Protein AF-A0A072TD35-F1 (afdb_monomer_lite)

Secondary structure (DSSP, 8-state):
--HHHHHHHHHHHHHHHHHHHHHHHHHHHHHHHHHHHHHHHTS-TT-HHHHHHHHHHHHHHHHHHHHHHHHHHHHHHHHHHT---

Foldseek 3Di:
DDPVLVVLVVLLVVLQVLLVVLQVLLVVLQVQLVVLQVVLVPDDPVPVVSNVVSNVSSVVSNVSSVVSNVSSVVSNVSSVVSDDD

pLDDT: mean 90.8, std 7.45, range [56.22, 97.56]

Structure (mmCIF, N/CA/C/O backbone):
data_AF-A0A072TD35-F1
#
_entry.id   AF-A0A072TD35-F1
#
loop_
_atom_site.group_PDB
_atom_site.id
_atom_site.type_symbol
_atom_site.label_atom_id
_atom_site.label_alt_id
_atom_site.label_comp_id
_atom_site.label_asym_id
_atom_site.label_entity_id
_atom_site.label_seq_id
_atom_site.pdbx_PDB_ins_code
_atom_site.Cartn_x
_atom_site.Cartn_y
_atom_site.Cartn_z
_atom_site.occupancy
_atom_site.B_iso_or_equiv
_atom_site.auth_seq_id
_atom_site.auth_comp_id
_atom_site.auth_asym_id
_atom_site.auth_atom_id
_atom_site.pdbx_PDB_model_num
ATOM 1 N N . MET A 1 1 ? -25.891 9.593 24.696 1.00 59.88 1 MET A N 1
ATOM 2 C CA . MET A 1 1 ? -24.571 9.104 24.249 1.00 59.88 1 MET A CA 1
ATOM 3 C C . MET A 1 1 ? -23.606 9.296 25.396 1.00 59.88 1 MET A C 1
ATOM 5 O O . MET A 1 1 ? -23.489 10.417 25.881 1.00 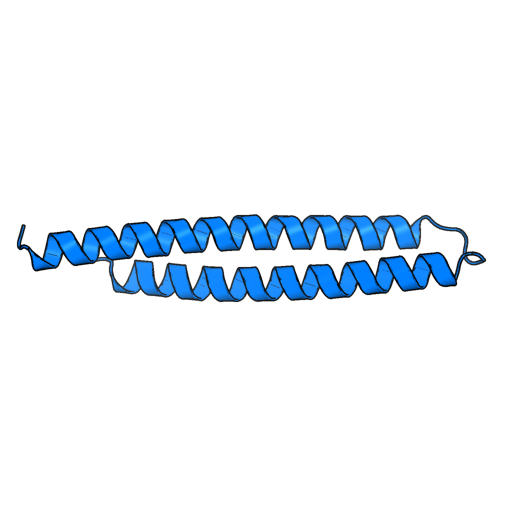59.88 1 MET A O 1
ATOM 9 N N . SER A 1 2 ? -23.002 8.214 25.873 1.00 81.25 2 SER A N 1
ATOM 10 C CA . SER A 1 2 ? -21.957 8.266 26.891 1.00 81.25 2 SER A CA 1
ATOM 11 C C . SER A 1 2 ? -20.716 8.979 26.341 1.00 81.25 2 SER A C 1
ATOM 13 O O . SER A 1 2 ? -20.479 9.004 25.130 1.00 81.25 2 SER A O 1
ATOM 15 N N . GLN A 1 3 ? -19.890 9.538 27.229 1.00 77.69 3 GLN A N 1
ATOM 16 C CA . GLN A 1 3 ? -18.575 10.076 26.865 1.00 77.69 3 GLN A CA 1
ATOM 17 C C . GLN A 1 3 ? -17.697 8.995 26.197 1.00 77.69 3 GLN A C 1
ATOM 19 O O . GLN A 1 3 ? -16.920 9.302 25.293 1.00 77.69 3 GLN A O 1
ATOM 24 N N . ALA A 1 4 ? -17.884 7.725 26.580 1.00 78.81 4 ALA A N 1
ATOM 25 C CA . ALA A 1 4 ? -17.220 6.573 25.971 1.00 78.81 4 ALA A CA 1
ATOM 26 C C . ALA A 1 4 ? -17.640 6.355 24.502 1.00 78.81 4 ALA A C 1
ATOM 28 O O . ALA A 1 4 ? -16.779 6.170 23.641 1.00 78.81 4 ALA A O 1
ATOM 29 N N . ASP A 1 5 ? -18.935 6.467 24.192 1.00 80.12 5 ASP A N 1
ATOM 30 C CA . ASP A 1 5 ? -19.476 6.287 22.832 1.00 80.12 5 ASP A CA 1
ATOM 31 C C . ASP A 1 5 ? -18.976 7.391 21.884 1.00 80.12 5 ASP A C 1
ATOM 33 O O . ASP A 1 5 ? -18.644 7.158 20.720 1.00 80.12 5 ASP A O 1
ATOM 37 N N . MET A 1 6 ? -18.875 8.626 22.392 1.00 80.62 6 MET A N 1
ATOM 38 C CA . MET A 1 6 ? -18.302 9.747 21.640 1.00 80.62 6 MET A CA 1
ATOM 39 C C . MET A 1 6 ? -16.836 9.503 21.270 1.00 80.62 6 MET A C 1
ATOM 41 O O . MET A 1 6 ? -16.424 9.813 20.148 1.00 80.62 6 MET A O 1
ATOM 45 N N . TYR A 1 7 ? -16.054 8.944 22.196 1.00 84.38 7 TYR A N 1
ATOM 46 C CA . TYR A 1 7 ? -14.641 8.653 21.979 1.00 84.38 7 TYR A CA 1
ATOM 47 C C . TYR A 1 7 ? -14.442 7.534 20.948 1.00 84.38 7 TYR A C 1
ATOM 49 O O . TYR A 1 7 ? -13.709 7.734 19.977 1.00 84.38 7 TYR A O 1
ATOM 57 N N . LYS A 1 8 ? -15.171 6.416 21.070 1.00 84.81 8 LYS A N 1
ATOM 58 C CA . LYS A 1 8 ? -15.145 5.310 20.095 1.00 84.81 8 LYS A CA 1
ATOM 59 C C . LYS A 1 8 ? -15.501 5.762 18.681 1.00 84.81 8 LYS A C 1
ATOM 61 O O . LYS A 1 8 ? -14.760 5.496 17.736 1.00 84.81 8 LYS A O 1
ATOM 66 N N . LYS A 1 9 ? -16.576 6.545 18.534 1.00 86.81 9 LYS A N 1
ATOM 67 C CA . LYS A 1 9 ? -17.000 7.102 17.240 1.00 86.81 9 LYS A CA 1
ATOM 68 C C . LYS A 1 9 ? -15.934 8.000 16.610 1.00 86.81 9 LYS A C 1
ATOM 70 O O . LYS A 1 9 ? -15.761 7.989 15.389 1.00 86.81 9 LYS A O 1
ATOM 75 N N . SER A 1 10 ? -15.226 8.781 17.426 1.00 90.69 10 SER A N 1
ATOM 76 C CA . SER A 1 10 ? -14.106 9.606 16.967 1.00 90.69 10 SER A CA 1
ATOM 77 C C . SER A 1 10 ? -12.935 8.738 16.494 1.00 90.69 10 SER A C 1
ATOM 79 O O . SER A 1 10 ? -12.471 8.898 15.365 1.00 90.69 10 SER A O 1
ATOM 81 N N . MET A 1 11 ? -12.524 7.752 17.298 1.00 90.94 11 MET A N 1
ATOM 82 C CA . MET A 1 11 ? -11.450 6.815 16.946 1.00 90.94 11 MET A CA 1
ATOM 83 C C . MET A 1 11 ? -11.750 6.039 15.665 1.00 90.94 11 MET A C 1
ATOM 85 O O . MET A 1 11 ? -10.882 5.932 14.802 1.00 90.94 11 MET A O 1
ATOM 89 N N . ARG A 1 12 ? -12.990 5.567 15.495 1.00 92.88 12 ARG A N 1
ATOM 90 C CA . ARG A 1 12 ? -13.443 4.891 14.277 1.00 92.88 12 ARG A CA 1
ATOM 91 C C . ARG A 1 12 ? -13.254 5.763 13.043 1.00 92.88 12 ARG A C 1
ATOM 93 O O . ARG A 1 12 ? -12.717 5.310 12.037 1.00 92.88 12 ARG A O 1
ATOM 100 N N . ARG A 1 13 ? -13.693 7.024 13.114 1.00 92.25 13 ARG A N 1
ATOM 101 C CA . ARG A 1 13 ? -13.552 7.981 12.006 1.00 92.25 13 ARG A CA 1
ATOM 102 C C . ARG A 1 13 ? -12.089 8.222 11.668 1.00 92.25 13 ARG A C 1
ATOM 104 O O . ARG A 1 13 ? -11.742 8.211 10.494 1.00 92.25 13 ARG A O 1
ATOM 111 N N . VAL A 1 14 ? -11.242 8.403 12.678 1.00 94.56 14 VAL A N 1
ATOM 112 C CA . VAL A 1 14 ? -9.801 8.587 12.473 1.00 94.56 14 VAL A CA 1
ATOM 113 C C . VAL A 1 14 ? -9.188 7.349 11.818 1.00 94.56 14 VAL A C 1
ATOM 115 O O . VAL A 1 14 ? -8.514 7.485 10.801 1.00 94.56 14 VAL A O 1
ATOM 118 N N . ALA A 1 15 ? -9.474 6.149 12.328 1.00 94.00 15 ALA A N 1
ATOM 119 C CA . ALA A 1 15 ? -8.989 4.897 11.752 1.00 94.00 15 ALA A CA 1
ATOM 120 C C . ALA A 1 15 ? -9.438 4.732 10.289 1.00 94.00 15 ALA A C 1
ATOM 122 O O . ALA A 1 15 ? -8.614 4.450 9.424 1.00 94.00 15 ALA A O 1
ATOM 123 N N . ALA A 1 16 ? -10.707 5.011 9.979 1.00 94.69 16 ALA A N 1
ATOM 124 C CA . ALA A 1 16 ? -11.225 4.949 8.614 1.00 94.69 16 ALA A CA 1
ATOM 125 C C . ALA A 1 16 ? -10.565 5.976 7.674 1.00 94.69 16 ALA A C 1
ATOM 127 O O . ALA A 1 16 ? -10.227 5.638 6.542 1.00 94.69 16 ALA A O 1
ATOM 128 N N . ILE A 1 17 ? -10.341 7.213 8.132 1.00 96.38 17 ILE A N 1
ATOM 129 C CA . ILE A 1 17 ? -9.669 8.258 7.338 1.00 96.38 17 ILE A CA 1
ATOM 130 C C . ILE A 1 17 ? -8.218 7.866 7.053 1.00 96.38 17 ILE A C 1
ATOM 132 O O . ILE A 1 17 ? -7.756 7.974 5.914 1.00 96.38 17 ILE A O 1
ATOM 136 N N . LEU A 1 18 ? -7.500 7.382 8.067 1.00 96.25 18 LEU A N 1
ATOM 137 C CA . LEU A 1 18 ? -6.131 6.905 7.899 1.00 96.25 18 LEU A CA 1
ATOM 138 C C . LEU A 1 18 ? -6.082 5.688 6.964 1.00 96.25 18 LEU A C 1
ATOM 140 O O . LEU A 1 18 ? -5.222 5.638 6.087 1.00 96.25 18 LEU A O 1
ATOM 144 N N . GLY A 1 19 ? -7.031 4.754 7.082 1.00 95.94 19 GLY A N 1
ATOM 145 C CA . GLY A 1 19 ? -7.137 3.590 6.199 1.00 95.94 19 GLY A CA 1
ATOM 146 C C . GLY A 1 19 ? -7.402 3.979 4.742 1.00 95.94 19 GLY A C 1
ATOM 147 O O . GLY A 1 19 ? -6.740 3.481 3.829 1.00 95.94 19 GLY A O 1
ATOM 148 N N . ALA A 1 20 ? -8.297 4.942 4.512 1.00 96.44 20 ALA A N 1
ATOM 149 C CA . ALA A 1 20 ? -8.572 5.486 3.183 1.00 96.44 20 ALA A CA 1
ATOM 150 C C . ALA A 1 20 ? -7.347 6.199 2.591 1.00 96.44 20 ALA A C 1
ATOM 152 O O . ALA A 1 20 ? -7.032 6.027 1.415 1.00 96.44 20 ALA A O 1
ATOM 153 N N . THR A 1 21 ? -6.610 6.942 3.418 1.00 96.12 21 THR A N 1
ATOM 154 C CA . THR A 1 21 ? -5.379 7.632 3.004 1.00 96.12 21 THR A CA 1
ATOM 155 C C . THR A 1 21 ? -4.285 6.629 2.6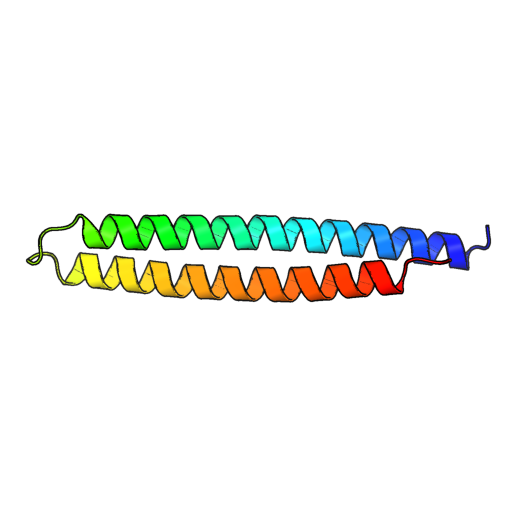33 1.00 96.12 21 THR A C 1
ATOM 157 O O . THR A 1 21 ? -3.665 6.753 1.578 1.00 96.12 21 THR A O 1
ATOM 160 N N . ALA A 1 22 ? -4.090 5.588 3.448 1.00 95.31 22 ALA A N 1
ATOM 161 C CA . ALA A 1 22 ? -3.156 4.500 3.165 1.00 95.31 22 ALA A CA 1
ATOM 162 C C . ALA A 1 22 ? -3.537 3.730 1.886 1.00 95.31 22 ALA A C 1
ATOM 164 O O . ALA A 1 22 ? -2.661 3.372 1.099 1.00 95.31 22 ALA A O 1
ATOM 165 N N . THR A 1 23 ? -4.837 3.553 1.628 1.00 96.94 23 THR A N 1
ATOM 166 C CA . THR A 1 23 ? -5.346 2.960 0.379 1.00 96.94 23 THR A CA 1
ATOM 167 C C . THR A 1 23 ? -5.017 3.833 -0.831 1.00 96.94 23 THR A C 1
ATOM 169 O O . THR A 1 23 ? -4.519 3.330 -1.835 1.00 96.94 23 THR A O 1
ATOM 172 N N . ALA A 1 24 ? -5.247 5.145 -0.742 1.00 96.56 24 ALA A N 1
ATOM 173 C CA . ALA A 1 24 ? -4.933 6.079 -1.823 1.00 96.56 24 ALA A CA 1
ATOM 174 C C . ALA A 1 24 ? -3.425 6.127 -2.124 1.00 96.56 24 ALA A C 1
ATOM 176 O O . ALA A 1 24 ? -3.016 6.117 -3.289 1.00 96.56 24 ALA A O 1
ATOM 177 N N . PHE A 1 25 ? -2.592 6.120 -1.078 1.00 95.38 25 PHE A N 1
ATOM 178 C CA . PHE A 1 25 ? -1.143 5.994 -1.214 1.00 95.38 25 PHE A CA 1
ATOM 179 C C . PHE A 1 25 ? -0.763 4.678 -1.904 1.00 95.38 25 PHE A C 1
ATOM 181 O O . PHE A 1 25 ? -0.074 4.700 -2.919 1.00 95.38 25 PHE A O 1
ATOM 188 N N . SER A 1 26 ? -1.282 3.547 -1.418 1.00 95.94 26 SER A N 1
ATOM 189 C CA . SER A 1 26 ? -1.039 2.221 -1.997 1.00 95.94 26 SER A CA 1
ATOM 190 C C . SER A 1 26 ? -1.376 2.166 -3.491 1.00 95.94 26 SER A C 1
ATOM 192 O O . SER A 1 26 ? -0.546 1.753 -4.301 1.00 95.94 26 SER A O 1
ATOM 194 N N . ALA A 1 27 ? -2.556 2.666 -3.871 1.00 95.50 27 ALA A N 1
ATOM 195 C CA . ALA A 1 27 ? -2.995 2.719 -5.262 1.00 95.50 27 ALA A CA 1
ATOM 196 C C . ALA A 1 27 ? -2.075 3.590 -6.132 1.00 95.50 27 ALA A C 1
ATOM 198 O O . ALA A 1 27 ? -1.790 3.244 -7.279 1.00 95.50 27 ALA A O 1
ATOM 199 N N . THR A 1 28 ? -1.575 4.700 -5.582 1.00 95.88 28 THR A N 1
ATOM 200 C CA . THR A 1 28 ? -0.630 5.579 -6.283 1.00 95.88 28 THR A CA 1
ATOM 201 C C . THR A 1 28 ? 0.685 4.856 -6.558 1.00 95.88 28 THR A C 1
ATOM 203 O O . THR A 1 28 ? 1.142 4.854 -7.700 1.00 95.88 28 THR A O 1
ATOM 206 N N . MET A 1 29 ? 1.262 4.190 -5.555 1.00 95.62 29 MET A N 1
ATOM 207 C CA . MET A 1 29 ? 2.519 3.452 -5.725 1.00 95.62 29 MET A CA 1
ATOM 208 C C . MET A 1 29 ? 2.346 2.273 -6.696 1.00 95.62 29 MET A C 1
ATOM 210 O O . MET A 1 29 ? 3.190 2.052 -7.563 1.00 95.62 29 MET A O 1
ATOM 214 N N . TRP A 1 30 ? 1.204 1.574 -6.657 1.00 95.19 30 TRP A N 1
ATOM 215 C CA . TRP A 1 30 ? 0.894 0.523 -7.634 1.00 95.19 30 TRP A CA 1
ATOM 216 C C . TRP A 1 30 ? 0.825 1.069 -9.068 1.00 95.19 30 TRP A C 1
ATOM 218 O O . TRP A 1 30 ? 1.375 0.477 -9.997 1.00 95.19 30 TRP A O 1
ATOM 228 N N . HIS A 1 31 ? 0.223 2.246 -9.256 1.00 95.44 31 HIS A N 1
ATOM 229 C CA . HIS A 1 31 ? 0.161 2.909 -10.560 1.00 95.44 31 HIS A CA 1
ATOM 230 C C . HIS A 1 31 ? 1.537 3.351 -11.071 1.00 95.44 31 HIS A C 1
ATOM 232 O O . HIS A 1 31 ? 1.855 3.167 -12.249 1.00 95.44 31 HIS A O 1
ATOM 238 N N . VAL A 1 32 ? 2.379 3.917 -10.200 1.00 93.62 32 VAL A N 1
ATOM 239 C CA . VAL A 1 32 ? 3.762 4.295 -10.546 1.00 93.62 32 VAL A CA 1
ATOM 240 C C . VAL A 1 32 ? 4.579 3.053 -10.902 1.00 93.62 32 VAL A C 1
ATOM 242 O O . VAL A 1 32 ? 5.270 3.048 -11.923 1.00 93.62 32 VAL A O 1
ATOM 245 N N . SER A 1 33 ? 4.435 1.977 -10.125 1.00 94.06 33 SER A N 1
ATOM 246 C CA . SER A 1 33 ? 5.058 0.682 -10.398 1.00 94.06 33 SER A CA 1
ATOM 247 C C . SER A 1 33 ? 4.692 0.151 -11.786 1.00 94.06 33 SER A C 1
ATOM 249 O O . SER A 1 33 ? 5.579 -0.220 -12.563 1.00 94.06 33 SER A O 1
ATOM 251 N N . ALA A 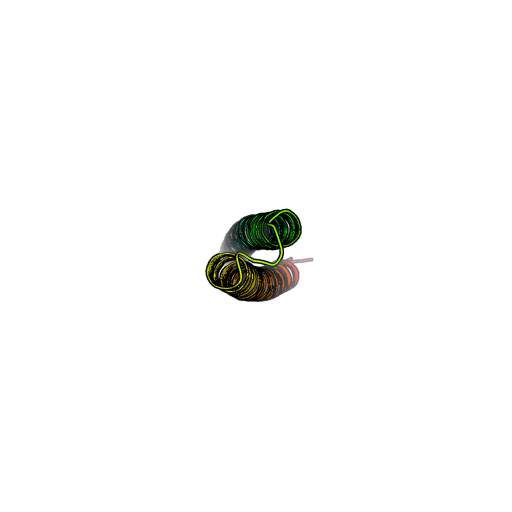1 34 ? 3.400 0.172 -12.129 1.00 93.38 34 ALA A N 1
ATOM 252 C CA . ALA A 1 34 ? 2.908 -0.270 -13.429 1.00 93.38 34 ALA A CA 1
ATOM 253 C C . ALA A 1 34 ? 3.462 0.598 -14.569 1.00 93.38 34 ALA A C 1
ATOM 255 O O . ALA A 1 34 ? 3.934 0.070 -15.577 1.00 93.38 34 ALA A O 1
ATOM 256 N N . LYS A 1 35 ? 3.485 1.928 -14.396 1.00 94.62 35 LYS A N 1
ATOM 257 C CA . LYS A 1 35 ? 4.090 2.848 -15.371 1.00 94.62 35 LYS A CA 1
ATOM 258 C C . LYS A 1 35 ? 5.571 2.560 -15.599 1.00 94.62 35 LYS A C 1
ATOM 260 O O . LYS A 1 35 ? 6.003 2.547 -16.749 1.00 94.62 35 LYS A O 1
ATOM 265 N N . ALA A 1 36 ? 6.336 2.309 -14.539 1.00 90.56 36 ALA A N 1
ATOM 266 C CA . ALA A 1 36 ? 7.751 1.967 -14.646 1.00 90.56 36 ALA A CA 1
ATOM 267 C C . ALA A 1 36 ? 7.965 0.636 -15.392 1.00 90.56 36 ALA A C 1
ATOM 269 O O . ALA A 1 36 ? 8.838 0.554 -16.256 1.00 90.56 36 ALA A O 1
ATOM 270 N N . GLY A 1 37 ? 7.128 -0.375 -15.132 1.00 90.75 37 GLY A N 1
ATOM 271 C CA . GLY A 1 37 ? 7.164 -1.657 -15.844 1.00 90.75 37 GLY A CA 1
ATOM 272 C C . GLY A 1 37 ? 6.851 -1.521 -17.339 1.00 90.75 37 GLY A C 1
ATOM 273 O O . GLY A 1 37 ? 7.583 -2.048 -18.177 1.00 90.75 37 GLY A O 1
ATOM 274 N N . ILE A 1 38 ? 5.818 -0.745 -17.686 1.00 93.12 38 ILE A N 1
ATOM 275 C CA . ILE A 1 38 ? 5.464 -0.456 -19.084 1.00 93.12 38 ILE A CA 1
ATOM 276 C C . ILE A 1 38 ? 6.596 0.317 -19.774 1.00 93.12 38 ILE A C 1
ATOM 278 O O . ILE A 1 38 ? 7.013 -0.059 -20.869 1.00 93.12 38 ILE A O 1
ATOM 282 N N . ALA A 1 39 ? 7.147 1.348 -19.128 1.00 91.00 39 ALA A N 1
ATOM 283 C CA . ALA A 1 39 ? 8.260 2.119 -19.677 1.00 91.00 39 ALA A CA 1
ATOM 284 C C . ALA A 1 39 ? 9.501 1.246 -19.929 1.00 91.00 39 ALA A C 1
ATOM 286 O O . ALA A 1 39 ? 10.135 1.383 -20.972 1.00 91.00 39 ALA A O 1
ATOM 287 N N . ALA A 1 40 ? 9.813 0.308 -19.028 1.00 91.00 40 ALA A N 1
ATOM 288 C CA . ALA A 1 40 ? 10.903 -0.645 -19.226 1.00 91.00 40 ALA A CA 1
ATOM 289 C C . ALA A 1 40 ? 10.665 -1.550 -20.447 1.00 91.00 40 ALA A C 1
ATOM 291 O O . ALA A 1 40 ? 11.594 -1.801 -21.207 1.00 91.00 40 ALA A O 1
ATOM 292 N N . SER A 1 41 ? 9.424 -2.005 -20.658 1.00 88.56 41 SER A N 1
ATOM 293 C CA . SER A 1 41 ? 9.061 -2.871 -21.791 1.00 88.56 41 SER A CA 1
ATOM 294 C C . SER A 1 41 ? 9.074 -2.168 -23.153 1.00 88.56 41 SER A C 1
ATOM 296 O O . SER A 1 41 ? 9.182 -2.828 -24.182 1.00 88.56 41 SER A O 1
ATOM 298 N N . ALA A 1 42 ? 8.981 -0.835 -23.163 1.00 91.44 42 ALA A N 1
ATOM 299 C CA . ALA A 1 42 ? 8.993 -0.022 -24.376 1.00 91.44 42 ALA A CA 1
ATOM 300 C C . ALA A 1 42 ? 10.409 0.373 -24.836 1.00 91.44 42 ALA A C 1
ATOM 302 O O . ALA A 1 42 ? 10.570 0.917 -25.929 1.00 91.44 42 ALA A O 1
ATOM 303 N N . LEU A 1 43 ? 11.436 0.137 -24.012 1.00 89.94 43 LEU A N 1
ATOM 304 C CA . LEU A 1 43 ? 12.819 0.450 -24.360 1.00 89.94 43 LEU A CA 1
ATOM 305 C C . LEU A 1 43 ? 13.432 -0.629 -25.268 1.00 89.94 43 LEU A C 1
ATOM 307 O O . LEU A 1 43 ? 13.132 -1.814 -25.115 1.00 89.94 43 LEU A O 1
ATOM 311 N N . PRO A 1 44 ? 14.340 -0.249 -26.187 1.00 87.88 44 PRO A N 1
ATOM 312 C CA . PRO A 1 44 ? 15.090 -1.217 -26.977 1.00 87.88 44 PRO A CA 1
ATOM 313 C C . PRO A 1 44 ? 15.975 -2.084 -26.072 1.00 87.88 44 PRO A C 1
ATOM 315 O O . PRO A 1 44 ? 16.549 -1.598 -25.097 1.00 87.88 44 PRO A O 1
ATOM 318 N N . SER A 1 45 ? 16.148 -3.359 -26.431 1.00 83.12 45 SER A N 1
ATOM 319 C CA . SER A 1 45 ? 16.903 -4.351 -25.643 1.00 83.12 45 SER A CA 1
ATOM 320 C C . SER A 1 45 ? 18.389 -4.022 -25.452 1.00 83.12 45 SER A C 1
ATOM 322 O O . SER A 1 45 ? 19.069 -4.671 -24.673 1.00 83.12 45 SER A O 1
ATOM 324 N N . THR A 1 46 ? 18.909 -3.011 -26.145 1.00 86.25 46 THR A N 1
ATOM 325 C CA . THR A 1 46 ? 20.269 -2.485 -25.967 1.00 86.25 46 THR A CA 1
ATOM 326 C C . THR A 1 46 ? 20.387 -1.514 -24.786 1.00 86.25 46 THR A C 1
ATOM 328 O O . THR A 1 46 ? 21.495 -1.149 -24.394 1.00 86.25 46 THR A O 1
ATOM 331 N N . ALA A 1 47 ? 19.266 -1.099 -24.185 1.00 86.50 47 ALA A N 1
ATOM 332 C CA . ALA A 1 47 ? 19.201 -0.153 -23.071 1.00 86.50 47 ALA A CA 1
ATOM 333 C C . ALA A 1 47 ? 19.165 -0.842 -21.687 1.00 86.50 47 ALA A C 1
ATOM 335 O O . ALA A 1 47 ? 18.454 -0.398 -20.782 1.00 86.50 47 ALA A O 1
ATOM 336 N N . ASP A 1 48 ? 19.958 -1.902 -21.489 1.00 88.06 48 ASP A N 1
ATOM 337 C CA . ASP A 1 48 ? 19.937 -2.773 -20.298 1.00 88.06 48 ASP A CA 1
ATOM 338 C C . ASP A 1 48 ? 19.981 -2.032 -18.954 1.00 88.06 48 ASP A C 1
ATOM 340 O O . ASP A 1 48 ? 19.273 -2.388 -18.009 1.00 88.06 48 ASP A O 1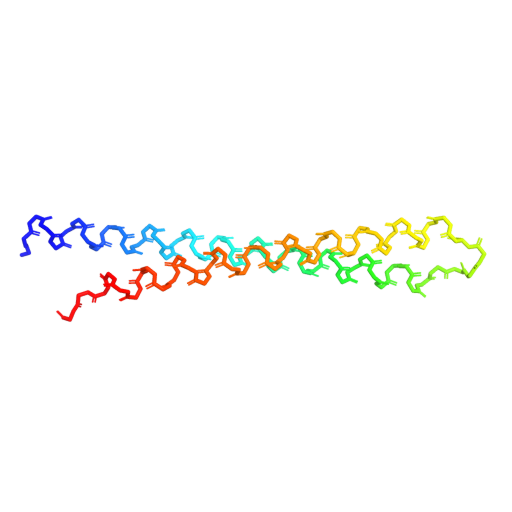
ATOM 344 N N . LYS A 1 49 ? 20.807 -0.983 -18.839 1.00 89.00 49 LYS A N 1
ATOM 345 C CA . LYS A 1 49 ? 20.911 -0.196 -17.598 1.00 89.00 49 LYS A CA 1
ATOM 346 C C . LYS A 1 49 ? 19.610 0.542 -17.276 1.00 89.00 49 LYS A C 1
ATOM 348 O O . LYS A 1 49 ? 19.206 0.580 -16.115 1.00 89.00 49 LYS A O 1
ATOM 353 N N . ALA A 1 50 ? 18.956 1.111 -18.287 1.00 87.12 50 ALA A N 1
ATOM 354 C CA . ALA A 1 50 ? 17.696 1.827 -18.117 1.00 87.12 50 ALA A CA 1
ATOM 355 C C . ALA A 1 50 ? 16.550 0.855 -17.803 1.00 87.12 50 ALA A C 1
ATOM 357 O O . ALA A 1 50 ? 15.775 1.111 -16.884 1.00 87.12 50 ALA A O 1
ATOM 358 N N . ILE A 1 51 ? 16.508 -0.297 -18.484 1.00 90.88 51 ILE A N 1
ATOM 359 C CA . ILE A 1 51 ? 15.536 -1.368 -18.225 1.00 90.88 51 ILE A CA 1
ATOM 360 C C . ILE A 1 51 ? 15.659 -1.865 -16.779 1.00 90.88 51 ILE A C 1
ATOM 362 O O . ILE A 1 51 ? 14.671 -1.863 -16.049 1.00 90.88 51 ILE A O 1
ATOM 366 N N . LYS A 1 52 ? 16.871 -2.212 -16.322 1.00 92.62 52 LYS A N 1
ATOM 367 C CA . LYS A 1 52 ? 17.099 -2.673 -14.940 1.00 92.62 52 LYS A CA 1
ATOM 368 C C . LYS A 1 52 ? 16.737 -1.620 -13.895 1.00 92.62 52 LYS A C 1
ATOM 370 O O . LYS A 1 52 ? 16.173 -1.966 -12.858 1.00 92.62 52 LYS A O 1
ATOM 375 N N . SER A 1 53 ? 17.046 -0.349 -14.153 1.00 93.31 53 SER A N 1
ATOM 376 C CA . SER A 1 53 ? 16.683 0.750 -13.252 1.00 93.31 53 SER A CA 1
ATOM 377 C C . SER A 1 53 ? 15.162 0.880 -13.115 1.00 93.31 53 SER A C 1
ATOM 379 O O . SER A 1 53 ? 14.636 0.878 -12.003 1.00 93.31 53 SER A O 1
ATOM 381 N N . LEU A 1 54 ? 14.434 0.885 -14.237 1.00 92.00 54 LEU A N 1
ATOM 382 C CA . LEU A 1 54 ? 12.972 0.977 -14.245 1.00 92.00 54 LEU A CA 1
ATOM 383 C C . LEU A 1 54 ? 12.292 -0.263 -13.650 1.00 92.00 54 LEU A C 1
ATOM 385 O O . LEU A 1 54 ? 11.298 -0.130 -12.943 1.00 92.00 54 LEU A O 1
ATOM 389 N N . GLN A 1 55 ? 12.840 -1.460 -13.872 1.00 92.12 55 GLN A N 1
ATOM 390 C CA . GLN A 1 55 ? 12.373 -2.685 -13.216 1.00 92.12 55 GLN A CA 1
ATOM 391 C C . GLN A 1 55 ? 12.593 -2.640 -11.700 1.00 92.12 55 GLN A C 1
ATOM 393 O O . GLN A 1 55 ? 11.714 -3.041 -10.941 1.00 92.12 55 GLN A O 1
ATOM 398 N N . THR A 1 56 ? 13.736 -2.113 -11.250 1.00 93.44 56 THR A N 1
ATOM 399 C CA . THR A 1 56 ? 14.022 -1.939 -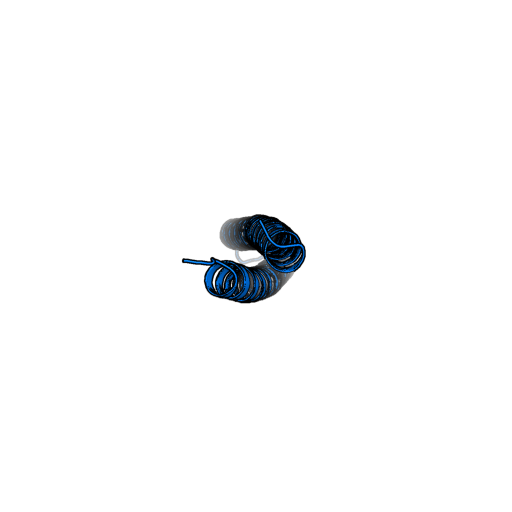9.818 1.00 93.44 56 THR A CA 1
ATOM 400 C C . THR A 1 56 ? 13.048 -0.949 -9.186 1.00 93.44 56 THR A C 1
ATOM 402 O O . THR A 1 56 ? 12.481 -1.244 -8.137 1.00 93.44 56 THR A O 1
ATOM 405 N N . LEU A 1 57 ? 12.799 0.185 -9.850 1.00 91.69 57 LEU A N 1
ATOM 406 C CA . LEU A 1 57 ? 11.791 1.156 -9.425 1.00 91.69 57 LEU A CA 1
ATOM 407 C C . LEU A 1 57 ? 10.407 0.502 -9.354 1.00 91.69 57 LEU A C 1
ATOM 409 O O . LEU A 1 57 ? 9.746 0.577 -8.327 1.00 91.69 57 LEU A O 1
ATOM 413 N N . SER A 1 58 ? 9.997 -0.211 -10.408 1.00 92.25 58 SER A N 1
ATOM 414 C CA . SER A 1 58 ? 8.720 -0.928 -10.446 1.00 92.25 58 SER A CA 1
ATOM 415 C C . SER A 1 58 ? 8.562 -1.878 -9.253 1.00 92.25 58 SER A C 1
ATOM 417 O O . SER A 1 58 ? 7.525 -1.862 -8.589 1.00 92.25 58 SER A O 1
ATOM 419 N N . LEU A 1 59 ? 9.602 -2.645 -8.917 1.00 93.25 59 LEU A N 1
ATOM 420 C CA . LEU A 1 59 ? 9.591 -3.545 -7.766 1.00 93.25 59 LEU A CA 1
ATOM 421 C C . LEU A 1 59 ? 9.450 -2.787 -6.435 1.00 93.25 59 LEU A C 1
ATOM 423 O O . LEU A 1 59 ? 8.626 -3.164 -5.604 1.00 93.25 59 LEU A O 1
ATOM 427 N N . GLN A 1 60 ? 10.237 -1.727 -6.229 1.00 94.25 60 GLN A N 1
ATOM 428 C CA . GLN A 1 60 ? 10.209 -0.934 -4.995 1.00 94.25 60 GLN A CA 1
ATOM 429 C C . GLN A 1 60 ? 8.846 -0.279 -4.769 1.00 94.25 60 GLN A C 1
ATOM 431 O O . GLN A 1 60 ? 8.284 -0.378 -3.680 1.00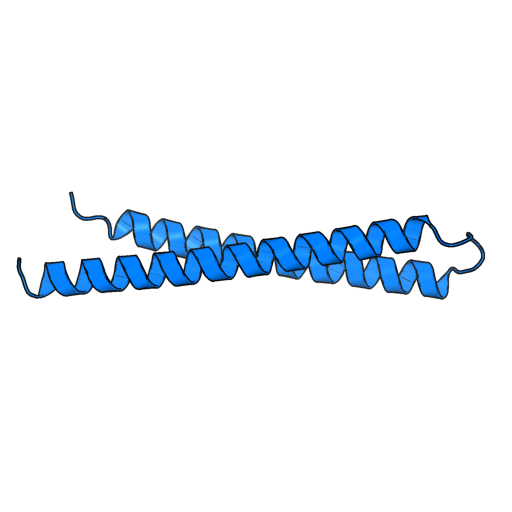 94.25 60 GLN A O 1
ATOM 436 N N . GLU A 1 61 ? 8.284 0.330 -5.807 1.00 92.06 61 GLU A N 1
ATOM 437 C CA . GLU A 1 61 ? 6.964 0.956 -5.757 1.00 92.06 61 GLU A CA 1
ATOM 438 C C . GLU A 1 61 ? 5.862 -0.075 -5.469 1.00 92.06 61 GLU A C 1
ATOM 440 O O . GLU A 1 61 ? 4.940 0.188 -4.700 1.00 92.06 61 GLU A O 1
ATOM 445 N N . ASN A 1 62 ? 5.987 -1.300 -5.990 1.00 92.50 62 ASN A N 1
ATOM 446 C CA . ASN A 1 62 ? 5.042 -2.374 -5.682 1.00 92.50 62 ASN A CA 1
ATOM 447 C C . ASN A 1 62 ? 5.135 -2.837 -4.214 1.00 92.50 62 ASN A C 1
ATOM 449 O O . ASN A 1 62 ? 4.122 -3.165 -3.598 1.00 92.50 62 ASN A O 1
ATOM 453 N N . LEU A 1 63 ? 6.335 -2.831 -3.620 1.00 95.06 63 LEU A N 1
ATOM 454 C CA . LEU A 1 63 ? 6.511 -3.116 -2.191 1.00 95.06 63 LEU A CA 1
ATOM 455 C C . LEU A 1 63 ? 5.872 -2.028 -1.321 1.00 95.06 63 LEU A C 1
ATOM 457 O O . LEU A 1 63 ? 5.169 -2.352 -0.362 1.00 95.06 63 LEU A O 1
ATOM 461 N N . TRP A 1 64 ? 6.053 -0.752 -1.675 1.00 92.88 64 TRP A N 1
ATOM 462 C CA . TRP A 1 64 ? 5.374 0.359 -1.002 1.00 92.88 64 TRP A CA 1
ATOM 463 C C . TRP A 1 64 ? 3.854 0.276 -1.148 1.00 92.88 64 TRP A C 1
ATOM 465 O O . TRP A 1 64 ? 3.130 0.491 -0.173 1.00 92.88 64 TRP A O 1
ATOM 475 N N . ALA A 1 65 ? 3.365 -0.105 -2.331 1.00 95.19 65 ALA A N 1
ATOM 476 C CA . ALA A 1 65 ? 1.950 -0.362 -2.559 1.00 95.19 65 ALA A CA 1
ATOM 477 C C . ALA A 1 65 ? 1.423 -1.458 -1.623 1.00 95.19 65 ALA A C 1
ATOM 479 O O . ALA A 1 65 ? 0.424 -1.250 -0.932 1.00 95.19 65 ALA A O 1
ATOM 480 N N . ALA A 1 66 ? 2.121 -2.593 -1.536 1.00 95.38 66 ALA A N 1
ATOM 481 C CA . ALA A 1 66 ? 1.743 -3.698 -0.661 1.00 95.38 66 ALA A CA 1
ATOM 482 C C . ALA A 1 66 ? 1.723 -3.287 0.821 1.00 95.38 66 ALA A C 1
ATOM 484 O O . ALA A 1 66 ? 0.761 -3.582 1.530 1.00 95.38 66 ALA A O 1
ATOM 485 N N . GLN A 1 67 ? 2.735 -2.550 1.288 1.00 94.75 67 GLN A N 1
ATOM 486 C CA . GLN A 1 67 ? 2.771 -2.029 2.659 1.00 94.75 67 GLN A CA 1
ATOM 487 C C . GLN A 1 67 ? 1.596 -1.087 2.945 1.00 94.75 67 GLN A C 1
ATOM 489 O O . GLN A 1 67 ? 0.931 -1.230 3.972 1.00 94.75 67 GLN A O 1
ATOM 494 N N . GLY A 1 68 ? 1.293 -0.169 2.022 1.00 93.19 68 GLY A N 1
ATOM 495 C CA . GLY A 1 68 ? 0.140 0.723 2.142 1.00 93.19 68 GLY A CA 1
ATOM 496 C C . GLY A 1 68 ? -1.187 -0.037 2.230 1.00 93.19 68 GLY A C 1
ATOM 497 O O . GLY A 1 68 ? -2.035 0.310 3.050 1.00 93.19 68 GLY A O 1
ATOM 498 N N . ALA A 1 69 ? -1.343 -1.117 1.456 1.00 95.75 69 ALA A N 1
ATOM 499 C CA . ALA A 1 69 ? -2.534 -1.965 1.494 1.00 95.75 69 ALA A CA 1
ATOM 500 C C . ALA A 1 69 ? -2.679 -2.710 2.832 1.00 95.75 69 ALA A C 1
ATOM 502 O O . ALA A 1 69 ? -3.778 -2.779 3.381 1.00 95.75 69 ALA A O 1
ATOM 503 N N . VAL A 1 70 ? -1.576 -3.218 3.395 1.00 97.50 70 VAL A N 1
ATOM 504 C CA . VAL A 1 70 ? -1.577 -3.859 4.722 1.00 97.50 70 VAL A CA 1
ATOM 505 C C . VAL A 1 70 ? -1.986 -2.863 5.807 1.00 97.50 70 VAL A C 1
ATOM 507 O O . VAL A 1 70 ? -2.873 -3.158 6.607 1.00 97.50 70 VAL A O 1
ATOM 510 N N . VAL A 1 71 ? -1.390 -1.666 5.816 1.00 96.69 71 VAL A N 1
ATOM 511 C CA . VAL A 1 71 ? -1.727 -0.608 6.783 1.00 96.69 71 VAL A CA 1
ATOM 512 C C . VAL A 1 71 ? -3.195 -0.201 6.657 1.00 96.69 71 VAL A C 1
ATOM 514 O O . VAL A 1 71 ? -3.892 -0.103 7.667 1.00 96.69 71 VAL A O 1
ATOM 517 N N . ALA A 1 72 ? -3.689 -0.026 5.429 1.00 96.75 72 ALA A N 1
ATOM 518 C CA . ALA A 1 72 ? -5.095 0.260 5.176 1.00 96.75 72 ALA A CA 1
ATOM 519 C C . ALA A 1 72 ? -6.020 -0.834 5.727 1.00 96.75 72 ALA A C 1
ATOM 521 O O . ALA A 1 72 ? -6.973 -0.523 6.440 1.00 96.75 72 ALA A O 1
ATOM 522 N N . GLY A 1 73 ? -5.713 -2.106 5.454 1.00 95.81 73 GLY A N 1
ATOM 523 C CA . GLY A 1 73 ? -6.485 -3.247 5.944 1.00 95.81 73 GLY A CA 1
ATOM 524 C C . GLY A 1 73 ? -6.558 -3.305 7.471 1.00 95.81 73 GLY A C 1
ATOM 525 O O . GLY A 1 73 ? -7.642 -3.484 8.022 1.00 95.81 73 GLY A O 1
ATOM 526 N N . ILE A 1 74 ? -5.436 -3.076 8.163 1.00 97.56 74 ILE A N 1
ATOM 527 C CA . ILE A 1 74 ? -5.392 -3.024 9.634 1.00 97.56 74 ILE A CA 1
ATOM 528 C C . ILE A 1 74 ? -6.268 -1.884 10.165 1.00 97.56 74 ILE A C 1
ATOM 530 O O . ILE A 1 74 ? -7.059 -2.084 11.084 1.00 97.56 74 ILE A O 1
ATOM 534 N N . LEU A 1 75 ? -6.158 -0.689 9.583 1.00 97.06 75 LEU A N 1
ATOM 535 C CA . LEU A 1 75 ? -6.918 0.482 10.023 1.00 97.06 75 LEU A CA 1
ATOM 536 C C . LEU A 1 75 ? -8.422 0.327 9.784 1.00 97.06 75 LEU A C 1
ATOM 538 O O . LEU A 1 75 ? -9.219 0.711 10.640 1.00 97.06 75 LEU A O 1
ATOM 542 N N . PHE A 1 76 ? -8.822 -0.280 8.666 1.00 95.31 76 PHE A N 1
ATOM 543 C CA . PHE A 1 76 ? -10.224 -0.608 8.424 1.00 95.31 76 PHE A CA 1
ATOM 544 C C . PHE A 1 76 ? -10.732 -1.704 9.357 1.00 95.31 76 PHE A C 1
ATOM 546 O O . PHE A 1 76 ? -11.833 -1.565 9.879 1.00 95.31 76 PHE A O 1
ATOM 553 N N . ALA A 1 77 ? -9.935 -2.735 9.647 1.00 95.25 77 ALA A N 1
ATOM 554 C CA . ALA A 1 77 ? -10.300 -3.742 10.640 1.00 95.25 77 ALA A CA 1
ATOM 555 C C . ALA A 1 77 ? -10.518 -3.111 12.026 1.00 95.25 77 ALA A C 1
ATOM 557 O O . ALA A 1 77 ? -11.521 -3.392 12.675 1.00 95.25 77 ALA A O 1
ATOM 558 N N . ILE A 1 78 ? -9.641 -2.193 12.450 1.00 93.81 78 ILE A N 1
ATOM 559 C CA . ILE A 1 78 ? -9.821 -1.421 13.690 1.00 93.81 78 ILE A CA 1
ATOM 560 C C . ILE A 1 78 ? -11.105 -0.587 13.632 1.00 93.81 78 ILE A C 1
ATOM 562 O O . ILE A 1 78 ? -11.855 -0.560 14.602 1.00 93.81 78 ILE A O 1
ATOM 566 N N . ALA A 1 79 ? -11.383 0.084 12.511 1.00 92.69 79 ALA A N 1
ATOM 567 C CA . ALA A 1 79 ? -12.605 0.868 12.361 1.00 92.69 79 ALA A CA 1
ATOM 568 C C . ALA A 1 79 ? -13.872 -0.004 12.468 1.00 92.69 79 ALA A C 1
ATOM 570 O O . ALA A 1 79 ? -14.827 0.415 13.115 1.00 92.69 79 ALA A O 1
ATOM 571 N N . ILE A 1 80 ? -13.860 -1.211 11.895 1.00 92.88 80 ILE A N 1
ATOM 572 C CA . ILE A 1 80 ? -14.959 -2.182 12.001 1.00 92.88 80 ILE A CA 1
ATOM 573 C C . ILE A 1 80 ? -15.114 -2.666 13.447 1.00 92.88 80 ILE A C 1
ATOM 575 O O . ILE A 1 80 ? -16.220 -2.695 13.963 1.00 92.88 80 ILE A O 1
ATOM 579 N N . LEU A 1 81 ? -14.020 -2.981 14.148 1.00 91.31 81 LEU A N 1
ATOM 580 C CA . LEU A 1 81 ? -14.079 -3.392 15.560 1.00 91.31 81 LEU A CA 1
ATOM 581 C C . LEU A 1 81 ? -14.587 -2.285 16.500 1.00 91.31 81 LEU A C 1
ATOM 583 O O . LEU A 1 81 ? -15.059 -2.574 17.595 1.00 91.31 81 LEU A O 1
ATOM 587 N N . LEU A 1 82 ? -14.450 -1.021 16.095 1.00 88.19 82 LEU A N 1
ATOM 588 C CA . LEU A 1 82 ? -14.960 0.151 16.812 1.00 88.19 82 LEU A CA 1
ATOM 589 C C . LEU A 1 82 ? -16.370 0.562 16.361 1.00 88.19 82 LEU A C 1
ATOM 591 O O . LEU A 1 82 ? -16.875 1.596 16.803 1.00 88.19 82 LEU A O 1
ATOM 595 N N . GLU A 1 83 ? -16.984 -0.177 15.439 1.00 80.38 83 GLU A N 1
ATOM 596 C CA . GLU A 1 83 ? -18.393 -0.020 15.113 1.00 80.38 83 GLU A CA 1
ATOM 597 C C . GLU A 1 83 ? -19.217 -0.588 16.274 1.00 80.38 83 GLU A C 1
ATOM 599 O O . GLU A 1 83 ? -19.273 -1.794 16.477 1.00 80.38 83 GLU A O 1
ATOM 604 N N . ASP A 1 84 ? -19.764 0.311 17.098 1.00 65.00 84 ASP A N 1
ATOM 605 C CA . ASP A 1 84 ? -20.750 -0.042 18.119 1.00 65.00 84 ASP A CA 1
ATOM 606 C C . ASP A 1 84 ? -22.047 -0.498 17.412 1.00 65.00 84 ASP A C 1
ATOM 608 O O . ASP A 1 84 ? -22.504 0.202 16.500 1.00 65.00 84 ASP A O 1
ATOM 612 N N . ASP A 1 85 ? -22.608 -1.644 17.827 1.00 56.22 85 ASP A N 1
ATOM 613 C CA . ASP A 1 85 ? -23.991 -2.056 17.514 1.00 56.22 85 ASP A CA 1
ATOM 614 C C . ASP A 1 85 ? -25.015 -0.994 17.969 1.00 56.22 85 ASP A C 1
ATOM 616 O O . ASP A 1 85 ? -24.859 -0.442 19.089 1.00 56.22 85 ASP A O 1
#

Radius of gyration: 19.26 Å; chains: 1; bounding box: 46×14×54 Å

Sequence (85 aa):
MSQADMYKKSMRRVAAILGATATAFSATMWHVSAKAGIAASALPSTADKAIKSLQTLSLQENLWAAQGAVVAGILFAIAILLEDD

Organism: Medicago truncatula (NCBI:txid3880)